Protein AF-A0A5K1AG32-F1 (afdb_monomer)

Organism: NCBI:txid210225

Mean predicted aligned error: 15.47 Å

Sequence (111 aa):
LLREERKAKRIAELLQNDEESEKLIQAAAVERSKQLNTTVQGKYSVWRREYSNPNSDSLLKLMKDQVIMAKAYASIARAKKENTLYDSLMTCIKKNRNALGEALSDAELHP

Foldseek 3Di:
DVVVVVVVVVVVVVVVVVVVVVVVVVVVVVVVVVPPPCVVVQAVDLPDPNDDDPDQQNVLVVLVVLLVVLVVVLVVCVVVVVVVSNVVSVVSNVVSCVQNPVDPGPVPGDD

pLDDT: mean 77.3, std 13.67, range [50.0, 95.06]

Radius of gyration: 23.18 Å; Cα contacts (8 Å, |Δi|>4): 51; chains: 1; bounding box: 41×28×72 Å

Secondary structure (DSSP, 8-state):
-HHHHHHHHHHHHHHHHHHHHHHHHHHHHHHHHHHS-HHHHTTT-TTSTT----SS-HHHHHHHHHHHHHHHHHHHHHHTT-HHHHHHHHHHHHHHHHHHTT-SSGGG---

Nearest PDB structures (foldseek):
  8xje-assembly3_C  TM=7.645E-01  e=2.245E+00  Campylobacter jejuni
  3nym-assembly1_B  TM=7.647E-01  e=2.559E+00  Neisseria meningitidis serogroup B
  7kae-assembly1_A  TM=7.934E-01  e=5.606E+00  Escherichia coli
  8xje-assembly1_A  TM=5.165E-01  e=3.323E+00  Campylobacter jejuni

Structure (mmCIF, N/CA/C/O backbone):
data_AF-A0A5K1AG32-F1
#
_entry.id   AF-A0A5K1AG32-F1
#
loop_
_atom_site.group_PDB
_atom_site.id
_atom_site.type_symbol
_atom_site.label_atom_id
_atom_site.label_alt_id
_atom_site.label_comp_id
_atom_site.label_asym_id
_atom_site.label_entity_id
_atom_site.label_seq_id
_atom_site.pdbx_PDB_ins_code
_atom_site.Cartn_x
_atom_site.Cartn_y
_atom_site.Cartn_z
_atom_site.occupancy
_atom_site.B_iso_or_equiv
_atom_site.auth_seq_id
_atom_site.auth_comp_id
_atom_site.auth_asym_id
_atom_site.auth_atom_id
_atom_site.pdbx_PDB_model_num
ATOM 1 N N . LEU A 1 1 ? -21.378 -0.320 47.681 1.00 66.38 1 LEU A N 1
ATOM 2 C CA . LEU A 1 1 ? -20.504 0.864 47.846 1.00 66.38 1 LEU A CA 1
ATOM 3 C C . LEU A 1 1 ? -19.015 0.487 47.789 1.00 66.38 1 LEU A C 1
ATOM 5 O O . LEU A 1 1 ? -18.450 0.558 46.708 1.00 66.38 1 LEU A O 1
ATOM 9 N N . LEU A 1 2 ? -18.398 -0.088 48.831 1.00 78.12 2 LEU A N 1
ATOM 10 C CA . LEU A 1 2 ? -16.933 -0.341 48.889 1.00 78.12 2 LEU A CA 1
ATOM 11 C C . LEU A 1 2 ? -16.326 -1.269 47.801 1.00 78.12 2 LEU A C 1
ATOM 13 O O . LEU A 1 2 ? -15.109 -1.329 47.604 1.00 78.12 2 LEU A O 1
ATOM 17 N N . ARG A 1 3 ? -17.148 -2.087 47.134 1.00 80.25 3 ARG A N 1
ATOM 18 C CA . ARG A 1 3 ? -16.704 -2.996 46.060 1.00 80.25 3 ARG A CA 1
ATOM 19 C C . ARG A 1 3 ? -16.647 -2.300 44.699 1.00 80.25 3 ARG A C 1
ATOM 21 O O . ARG A 1 3 ? -15.817 -2.674 43.878 1.00 80.25 3 ARG A O 1
ATOM 28 N N . GLU A 1 4 ? -17.505 -1.314 44.466 1.00 83.00 4 GLU A N 1
ATOM 29 C CA . GLU A 1 4 ? -17.553 -0.571 43.202 1.00 83.00 4 GLU A CA 1
ATOM 30 C C . GLU A 1 4 ? -16.439 0.467 43.133 1.00 83.00 4 GLU A C 1
ATOM 32 O O . GLU A 1 4 ? -15.749 0.544 42.125 1.00 83.00 4 GLU A O 1
ATOM 37 N N . GLU A 1 5 ? -16.144 1.139 44.245 1.00 83.50 5 GLU A N 1
ATOM 38 C CA . GLU A 1 5 ? -15.013 2.069 44.347 1.00 83.50 5 GLU A CA 1
ATOM 39 C C . GLU A 1 5 ? -13.667 1.385 44.066 1.00 83.50 5 GLU A C 1
ATOM 41 O O . GLU A 1 5 ? -12.814 1.931 43.370 1.00 83.50 5 GLU A O 1
ATOM 46 N N . ARG A 1 6 ? -13.482 0.144 44.540 1.00 85.00 6 ARG A N 1
ATOM 47 C CA . ARG A 1 6 ? -12.281 -0.653 44.233 1.00 85.00 6 ARG A CA 1
ATOM 48 C C . ARG A 1 6 ? -12.187 -1.051 42.761 1.00 85.00 6 ARG A C 1
ATOM 50 O O . ARG A 1 6 ? -11.082 -1.142 42.234 1.00 85.00 6 ARG A O 1
ATOM 57 N N . LYS A 1 7 ? -13.322 -1.296 42.100 1.00 85.31 7 LYS A N 1
ATOM 58 C CA . LYS A 1 7 ? -13.351 -1.578 40.658 1.00 85.31 7 LYS A CA 1
ATOM 59 C C . LYS A 1 7 ? -13.040 -0.319 39.851 1.00 85.31 7 LYS A C 1
ATOM 61 O O . LYS A 1 7 ? -12.220 -0.396 38.947 1.00 85.31 7 LYS A O 1
ATOM 66 N N . ALA A 1 8 ? -13.627 0.821 40.213 1.00 85.38 8 ALA A N 1
ATOM 67 C CA . ALA A 1 8 ? -13.378 2.101 39.555 1.00 85.38 8 ALA A CA 1
ATOM 68 C C . ALA A 1 8 ? -11.898 2.507 39.632 1.00 85.38 8 ALA A C 1
ATOM 70 O O . ALA A 1 8 ? -11.315 2.859 38.612 1.00 85.38 8 ALA A O 1
ATOM 71 N N . LYS A 1 9 ? -11.262 2.354 40.805 1.00 85.94 9 LYS A N 1
ATOM 72 C CA . LYS A 1 9 ? -9.821 2.613 40.972 1.00 85.94 9 LYS A CA 1
ATOM 73 C C . LYS A 1 9 ? -8.953 1.725 40.077 1.00 85.94 9 LYS A C 1
ATOM 75 O O . LYS A 1 9 ? -8.114 2.244 39.356 1.00 85.94 9 LYS A O 1
ATOM 80 N N . ARG A 1 10 ? -9.218 0.413 40.034 1.00 85.19 10 ARG A N 1
ATOM 81 C CA . ARG A 1 10 ? -8.474 -0.505 39.150 1.00 85.19 10 ARG A CA 1
ATOM 82 C C . ARG A 1 10 ? -8.638 -0.179 37.669 1.00 85.19 10 ARG A C 1
ATOM 84 O O . ARG A 1 10 ? -7.687 -0.315 36.918 1.00 85.19 10 ARG A O 1
ATOM 91 N N . ILE A 1 11 ? -9.838 0.208 37.238 1.00 85.44 11 ILE A N 1
ATOM 92 C CA . ILE A 1 11 ? -10.083 0.560 35.833 1.00 85.44 11 ILE A CA 1
ATOM 93 C C . ILE A 1 11 ? -9.319 1.837 35.465 1.00 85.44 11 ILE A C 1
ATOM 95 O O . ILE A 1 11 ? -8.712 1.882 34.401 1.00 85.44 11 ILE A O 1
ATOM 99 N N . ALA A 1 12 ? -9.300 2.836 36.351 1.00 84.56 12 ALA A N 1
ATOM 100 C CA . ALA A 1 12 ? -8.529 4.059 36.142 1.00 84.56 12 ALA A CA 1
ATOM 101 C C . ALA A 1 12 ? -7.015 3.783 36.063 1.00 84.56 12 ALA A C 1
ATOM 103 O O . ALA A 1 12 ? -6.360 4.274 35.151 1.00 84.56 12 ALA A O 1
ATOM 104 N N . GLU A 1 13 ? -6.481 2.942 36.954 1.00 82.88 13 GLU A N 1
ATOM 105 C CA . GLU A 1 13 ? -5.071 2.519 36.932 1.00 82.88 13 GLU A CA 1
ATOM 106 C C . GLU A 1 13 ? -4.710 1.762 35.641 1.00 82.88 13 GLU A C 1
ATOM 108 O O . GLU A 1 13 ? -3.657 1.995 35.053 1.00 82.88 13 GLU A O 1
ATOM 113 N N . LEU A 1 14 ? -5.592 0.874 35.166 1.00 79.38 14 LEU A N 1
ATOM 114 C CA . LEU A 1 14 ? -5.374 0.132 33.921 1.00 79.38 14 LEU A CA 1
ATOM 115 C C . LEU A 1 14 ? -5.383 1.045 32.690 1.00 79.38 14 LEU A C 1
ATOM 117 O O . LEU A 1 14 ? -4.525 0.888 31.828 1.00 79.38 14 LEU A O 1
ATOM 121 N N . LEU A 1 15 ? -6.314 2.002 32.622 1.00 81.00 15 LEU A N 1
ATOM 122 C CA . LEU A 1 15 ? -6.382 2.976 31.528 1.00 81.00 15 LEU A CA 1
ATOM 123 C C . LEU A 1 15 ? -5.153 3.890 31.498 1.00 81.00 15 LEU A C 1
ATOM 125 O O . LEU A 1 15 ? -4.628 4.167 30.424 1.00 81.00 15 LEU A O 1
ATOM 129 N N . GLN A 1 16 ? -4.671 4.320 32.666 1.00 82.31 16 GLN A N 1
ATOM 130 C CA . GLN A 1 16 ? -3.476 5.154 32.758 1.00 82.31 16 GLN A CA 1
ATOM 131 C C . GLN A 1 16 ? -2.227 4.416 32.249 1.00 82.31 16 GLN A C 1
ATOM 133 O O . GLN A 1 16 ? -1.458 4.976 31.470 1.00 82.31 16 GLN A O 1
ATOM 138 N N . ASN A 1 17 ? -2.055 3.147 32.636 1.00 77.31 17 ASN A N 1
ATOM 139 C CA . ASN A 1 17 ? -0.939 2.324 32.164 1.00 77.31 17 ASN A CA 1
ATOM 140 C C . ASN A 1 17 ? -0.980 2.101 30.643 1.00 77.31 17 ASN A C 1
ATOM 142 O O . ASN A 1 17 ? 0.066 2.090 29.994 1.00 77.31 17 ASN A O 1
ATOM 146 N N . ASP A 1 18 ? -2.174 1.922 30.076 1.00 80.62 18 ASP A N 1
ATOM 147 C CA . ASP A 1 18 ? -2.362 1.729 28.636 1.00 80.62 18 ASP A CA 1
ATOM 148 C C . ASP A 1 18 ? -1.964 2.995 27.860 1.00 80.62 18 ASP A C 1
ATOM 150 O O . ASP A 1 18 ? -1.142 2.938 26.945 1.00 80.62 18 ASP A O 1
ATOM 154 N N . GLU A 1 19 ? -2.429 4.164 28.313 1.00 86.38 19 GLU A N 1
ATOM 155 C CA . GLU A 1 19 ? -2.113 5.459 27.701 1.00 86.38 19 GLU A CA 1
ATOM 156 C C . GLU A 1 19 ? -0.610 5.795 27.773 1.00 86.38 19 GLU A C 1
ATOM 158 O O . GLU A 1 19 ? -0.028 6.320 26.819 1.00 86.38 19 GLU A O 1
ATOM 163 N N . GLU A 1 20 ? 0.052 5.479 28.889 1.00 84.62 20 GLU A N 1
ATOM 164 C CA . GLU A 1 20 ? 1.506 5.622 29.022 1.00 84.62 20 GLU A CA 1
ATOM 165 C C . GLU A 1 20 ? 2.259 4.679 28.072 1.00 84.62 20 GLU A C 1
ATOM 167 O O . GLU A 1 20 ? 3.236 5.089 27.436 1.00 84.62 20 GLU A O 1
ATOM 172 N N . SER A 1 21 ? 1.782 3.443 27.906 1.00 80.38 21 SER A N 1
ATOM 173 C CA . SER A 1 21 ? 2.386 2.469 26.994 1.00 80.38 21 SER A CA 1
ATOM 174 C C . SER A 1 21 ? 2.264 2.883 25.522 1.00 80.38 21 SER A C 1
ATOM 176 O O . SER A 1 21 ? 3.240 2.792 24.770 1.00 80.38 21 SER A O 1
ATOM 178 N N . GLU A 1 22 ? 1.117 3.433 25.113 1.00 79.12 22 GLU A N 1
ATOM 179 C CA . GLU A 1 22 ? 0.913 3.955 23.760 1.00 79.12 22 GLU A CA 1
ATOM 180 C C . GLU A 1 22 ? 1.842 5.137 23.472 1.00 79.12 22 GLU A C 1
ATOM 182 O O . GLU A 1 22 ? 2.476 5.189 22.413 1.00 79.12 22 GLU A O 1
ATOM 187 N N . LYS A 1 23 ? 1.983 6.064 24.429 1.00 88.81 23 LYS A N 1
ATOM 188 C CA . LYS A 1 23 ? 2.894 7.213 24.310 1.00 88.81 23 LYS A CA 1
ATOM 189 C C . LYS A 1 23 ? 4.346 6.768 24.146 1.00 88.81 23 LYS A C 1
ATOM 191 O O . LYS A 1 23 ? 5.059 7.332 23.315 1.00 88.81 23 LYS A O 1
ATOM 196 N N . LEU A 1 24 ? 4.777 5.739 24.877 1.00 87.81 24 LEU A N 1
ATOM 197 C CA . LEU A 1 24 ? 6.122 5.167 24.750 1.00 87.81 24 LEU A CA 1
ATOM 198 C C . LEU A 1 24 ? 6.353 4.542 23.371 1.00 87.81 24 LEU A C 1
ATOM 2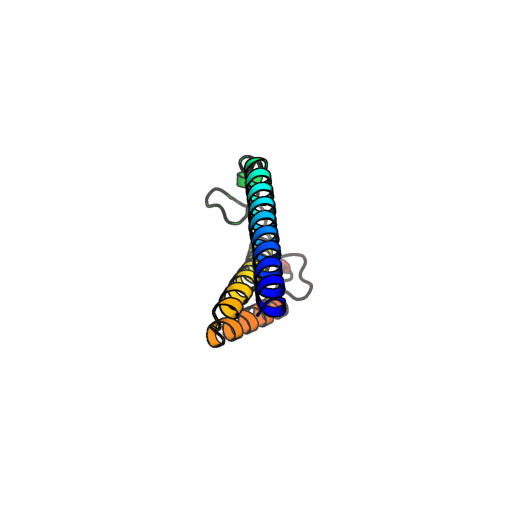00 O O . LEU A 1 24 ? 7.381 4.801 22.742 1.00 87.81 24 LEU A O 1
ATOM 204 N N . ILE A 1 25 ? 5.392 3.765 22.866 1.00 82.00 25 ILE A N 1
ATOM 205 C CA . ILE A 1 25 ? 5.474 3.150 21.533 1.00 82.00 25 ILE A CA 1
ATOM 206 C C . ILE A 1 25 ? 5.546 4.228 20.445 1.00 82.00 25 ILE A C 1
ATOM 208 O O . ILE A 1 25 ? 6.372 4.138 19.532 1.00 82.00 25 ILE A O 1
ATOM 212 N N . GLN A 1 26 ? 4.722 5.272 20.548 1.00 81.75 26 GLN A N 1
ATOM 213 C CA . GLN A 1 26 ? 4.739 6.391 19.606 1.00 81.75 26 GLN A CA 1
ATOM 214 C C . GLN A 1 26 ? 6.068 7.149 19.650 1.00 81.75 26 GLN A C 1
ATOM 216 O O . GLN A 1 26 ? 6.651 7.420 18.598 1.00 81.75 26 GLN A O 1
ATOM 221 N N . ALA A 1 27 ? 6.585 7.448 20.843 1.00 87.69 27 ALA A N 1
ATOM 222 C CA . ALA A 1 27 ? 7.870 8.120 21.007 1.00 87.69 27 ALA A CA 1
ATOM 223 C C . ALA A 1 27 ? 9.018 7.304 20.391 1.00 87.69 27 ALA A C 1
ATOM 225 O O . ALA A 1 27 ? 9.804 7.845 19.610 1.00 87.69 27 ALA A O 1
ATOM 226 N N . ALA A 1 28 ? 9.054 5.992 20.644 1.00 84.94 28 ALA A N 1
ATOM 227 C CA . ALA A 1 28 ? 10.045 5.088 20.065 1.00 84.94 28 ALA A CA 1
ATOM 228 C C . ALA A 1 28 ? 9.951 5.021 18.529 1.00 84.94 28 ALA A C 1
ATOM 230 O O . ALA A 1 28 ? 10.970 5.012 17.834 1.00 84.94 28 ALA A O 1
ATOM 231 N N . ALA A 1 29 ? 8.738 5.019 17.969 1.00 77.75 29 ALA A N 1
ATOM 232 C CA . ALA A 1 29 ? 8.531 5.047 16.521 1.00 77.75 29 ALA A CA 1
ATOM 233 C C . ALA A 1 29 ? 9.003 6.370 15.886 1.00 77.75 29 ALA A C 1
ATOM 235 O O . ALA A 1 29 ? 9.609 6.357 14.811 1.00 77.75 29 ALA A O 1
ATOM 236 N N . VAL A 1 30 ? 8.767 7.506 16.552 1.00 81.19 30 VAL A N 1
ATOM 237 C CA . VAL A 1 30 ? 9.226 8.834 16.111 1.00 81.19 30 VAL A CA 1
ATOM 238 C C . VAL A 1 30 ? 10.747 8.956 16.190 1.00 81.19 30 VAL A C 1
ATOM 240 O O . VAL A 1 30 ? 11.371 9.512 15.290 1.00 81.19 30 VAL A O 1
ATOM 243 N N . GLU A 1 31 ? 11.378 8.439 17.237 1.00 84.50 31 GLU A N 1
ATOM 244 C CA . GLU A 1 31 ? 12.837 8.467 17.353 1.00 84.50 31 GLU A CA 1
ATOM 245 C C . GLU A 1 31 ? 13.501 7.597 16.278 1.00 84.50 31 GLU A C 1
ATOM 247 O O . GLU A 1 31 ? 14.416 8.043 15.581 1.00 84.50 31 GLU A O 1
ATOM 252 N N . ARG A 1 32 ? 12.954 6.400 16.045 1.00 77.62 32 ARG A N 1
ATOM 253 C CA . ARG A 1 32 ? 13.389 5.509 14.965 1.00 77.62 32 ARG A CA 1
ATOM 254 C C . ARG A 1 32 ? 13.230 6.142 13.580 1.00 77.62 32 ARG A C 1
ATOM 256 O O . ARG A 1 32 ? 14.066 5.905 12.709 1.00 77.62 32 ARG A O 1
ATOM 263 N N . SER A 1 33 ? 12.189 6.947 13.357 1.00 71.06 33 SER A N 1
ATOM 264 C CA . SER A 1 33 ? 11.989 7.632 12.073 1.00 71.06 33 SER A CA 1
ATOM 265 C C . SER A 1 33 ? 12.976 8.782 11.854 1.00 71.06 33 SER A C 1
ATOM 267 O O . SER A 1 33 ? 13.414 8.988 10.725 1.00 71.06 33 SER A O 1
ATOM 269 N N . LYS A 1 34 ? 13.403 9.477 12.916 1.00 75.94 34 LYS A N 1
ATOM 270 C CA . LYS A 1 34 ? 14.436 10.528 12.845 1.00 75.94 34 LYS A CA 1
ATOM 271 C C . LYS A 1 34 ? 15.827 9.977 12.523 1.00 75.94 34 LYS A C 1
ATOM 273 O O . LYS A 1 34 ? 16.603 10.648 11.851 1.00 75.94 34 LYS A O 1
ATOM 278 N N . GLN A 1 35 ? 16.143 8.770 12.993 1.00 70.75 35 GLN A N 1
ATOM 279 C CA . GLN A 1 35 ? 17.435 8.107 12.754 1.00 70.75 35 GLN A CA 1
ATOM 280 C C . GLN A 1 35 ? 17.540 7.466 11.357 1.00 70.75 35 GLN A C 1
ATOM 282 O O . GLN A 1 35 ? 18.634 7.119 10.906 1.00 70.75 35 GLN A O 1
ATOM 287 N N . LEU A 1 36 ? 16.420 7.328 10.642 1.00 62.19 36 LEU A N 1
ATOM 288 C CA . LEU A 1 36 ? 16.406 6.897 9.248 1.00 62.19 36 LEU A CA 1
ATOM 289 C C . LEU A 1 36 ? 16.924 8.029 8.345 1.00 62.19 36 LEU A C 1
ATOM 291 O O . LEU A 1 36 ? 16.193 8.942 7.963 1.00 62.19 36 LEU A O 1
ATOM 295 N N . ASN A 1 37 ? 18.201 7.947 7.963 1.00 57.19 37 ASN A N 1
ATOM 296 C CA . ASN A 1 37 ? 18.812 8.819 6.956 1.00 57.19 37 ASN A CA 1
ATOM 297 C C . ASN A 1 37 ? 18.180 8.585 5.567 1.00 57.19 37 ASN A C 1
ATOM 299 O O . ASN A 1 37 ? 18.637 7.762 4.773 1.00 57.19 37 ASN A O 1
ATOM 303 N N . THR A 1 38 ? 17.1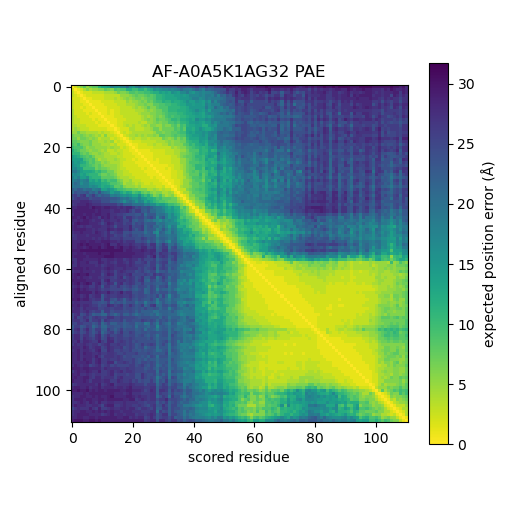27 9.338 5.249 1.00 57.41 38 THR A N 1
ATOM 304 C CA . THR A 1 38 ? 16.419 9.273 3.954 1.00 57.41 38 THR A CA 1
ATOM 305 C C . THR A 1 38 ? 17.153 9.984 2.807 1.00 57.41 38 THR A C 1
ATOM 307 O O . THR A 1 38 ? 16.757 9.856 1.648 1.00 57.41 38 THR A O 1
ATOM 310 N N . THR A 1 39 ? 18.243 10.702 3.094 1.00 57.56 39 THR A N 1
ATOM 311 C CA . THR A 1 39 ? 19.043 11.468 2.119 1.00 57.56 39 THR A CA 1
ATOM 312 C C . THR A 1 39 ? 19.775 10.582 1.110 1.00 57.56 39 THR A C 1
ATOM 314 O O . THR A 1 39 ? 19.879 10.945 -0.060 1.00 57.56 39 THR A O 1
ATOM 317 N N . VAL A 1 40 ? 20.223 9.390 1.517 1.00 53.12 40 VAL A N 1
ATOM 318 C CA . VAL A 1 40 ? 20.877 8.420 0.617 1.00 53.12 40 VAL A CA 1
ATOM 319 C C . VAL A 1 40 ? 19.844 7.547 -0.107 1.00 53.12 40 VAL A C 1
ATOM 321 O O . VAL A 1 40 ? 19.997 7.274 -1.294 1.00 53.12 40 VAL A O 1
ATOM 324 N N . GLN A 1 41 ? 18.737 7.191 0.556 1.00 51.44 41 GLN A N 1
ATOM 325 C CA . GLN A 1 41 ? 17.611 6.474 -0.063 1.00 51.44 41 GLN A CA 1
ATOM 326 C C . GLN A 1 41 ? 16.809 7.321 -1.063 1.00 51.44 41 GLN A C 1
ATOM 328 O O . GLN A 1 41 ? 16.119 6.763 -1.914 1.00 51.44 41 GLN A O 1
ATOM 333 N N . GLY A 1 42 ? 16.914 8.654 -1.013 1.00 50.56 42 GLY A N 1
ATOM 334 C CA . GLY A 1 42 ? 16.252 9.549 -1.964 1.00 50.56 42 GLY A CA 1
ATOM 335 C C . GLY A 1 42 ? 16.641 9.286 -3.421 1.00 50.56 42 GLY A C 1
ATOM 336 O O . GLY A 1 42 ? 15.791 9.410 -4.293 1.00 50.56 42 GLY A O 1
ATOM 337 N N . LYS A 1 43 ? 17.878 8.829 -3.666 1.00 50.00 43 LYS A N 1
ATOM 338 C CA . LYS A 1 43 ? 18.386 8.475 -5.004 1.00 50.00 43 LYS A CA 1
ATOM 339 C C . LYS A 1 43 ? 17.877 7.129 -5.532 1.00 50.00 43 LYS A C 1
ATOM 341 O O . LYS A 1 43 ? 17.991 6.868 -6.722 1.00 50.00 43 LYS A O 1
ATOM 346 N N . TYR A 1 44 ? 17.337 6.278 -4.661 1.00 50.84 44 TYR A N 1
ATOM 347 C CA . TYR A 1 44 ? 16.956 4.900 -4.992 1.00 50.84 44 TYR A CA 1
ATOM 348 C C . TYR A 1 44 ? 15.449 4.631 -4.845 1.00 50.84 44 TYR A C 1
ATOM 350 O O . TYR A 1 44 ? 14.994 3.517 -5.098 1.00 50.84 44 TYR A O 1
ATOM 358 N N . SER A 1 45 ? 14.665 5.641 -4.455 1.00 53.94 45 SER A N 1
ATOM 359 C CA . SER A 1 45 ? 13.203 5.564 -4.410 1.00 53.94 45 SER A CA 1
ATOM 360 C C . SER A 1 45 ? 12.613 5.848 -5.791 1.00 53.94 45 SER A C 1
ATOM 362 O O . SER A 1 45 ? 12.764 6.949 -6.312 1.00 53.94 45 SER A O 1
ATOM 364 N N . VAL A 1 46 ? 11.893 4.870 -6.349 1.00 56.66 46 VAL A N 1
ATOM 365 C CA . VAL A 1 46 ? 11.223 4.943 -7.667 1.00 56.66 46 VAL A CA 1
ATOM 366 C C . VAL A 1 46 ? 10.207 6.082 -7.755 1.00 56.66 46 VAL A C 1
ATOM 368 O O . VAL A 1 46 ? 9.887 6.566 -8.834 1.00 56.66 46 VAL A O 1
ATOM 371 N N . TRP A 1 47 ? 9.711 6.529 -6.604 1.00 57.69 47 TRP A N 1
ATOM 372 C CA . TRP A 1 47 ? 8.603 7.468 -6.486 1.00 57.69 47 TRP A CA 1
ATOM 373 C C . TRP A 1 47 ? 9.027 8.937 -6.389 1.00 57.69 47 TRP A C 1
ATOM 375 O O . TRP A 1 47 ? 8.168 9.810 -6.254 1.00 57.69 47 TRP A O 1
ATOM 385 N N . ARG A 1 48 ? 10.331 9.245 -6.410 1.00 56.59 48 ARG A N 1
ATOM 386 C CA . ARG A 1 48 ? 10.807 10.636 -6.425 1.00 56.59 48 ARG A CA 1
ATOM 387 C C . ARG A 1 48 ? 11.015 11.139 -7.844 1.00 56.59 48 ARG A C 1
ATOM 389 O O . ARG A 1 48 ? 11.519 10.429 -8.704 1.00 56.59 48 ARG A O 1
ATOM 396 N N . ARG A 1 49 ? 10.698 12.419 -8.047 1.00 53.78 49 ARG A N 1
ATOM 397 C CA . ARG A 1 49 ? 10.854 13.125 -9.327 1.00 53.78 49 ARG A CA 1
ATOM 398 C C . ARG A 1 49 ? 12.303 13.124 -9.832 1.00 53.78 49 ARG A C 1
ATOM 400 O O . ARG A 1 49 ? 12.517 13.217 -11.032 1.00 53.78 49 ARG A O 1
ATOM 407 N N . GLU A 1 50 ? 13.281 13.014 -8.931 1.00 56.66 50 GLU A N 1
ATOM 408 C CA . GLU A 1 50 ? 14.707 12.972 -9.276 1.00 56.66 50 GLU A CA 1
ATOM 409 C C . GLU A 1 50 ? 15.197 11.583 -9.741 1.00 56.66 50 GLU A C 1
ATOM 411 O O . GLU A 1 50 ? 16.351 11.450 -10.153 1.00 56.66 50 GLU A O 1
ATOM 416 N N . TYR A 1 51 ? 14.359 10.540 -9.671 1.00 58.59 51 TYR A N 1
ATOM 417 C CA . TYR A 1 51 ? 14.731 9.185 -10.078 1.00 58.59 51 TYR A CA 1
ATOM 418 C C . TYR A 1 51 ? 14.669 9.032 -11.605 1.00 58.59 51 TYR A C 1
ATOM 420 O O . TYR A 1 51 ? 13.608 8.812 -12.183 1.00 58.59 51 TYR A O 1
ATOM 428 N N . SER A 1 52 ? 15.827 9.130 -12.261 1.00 55.97 52 SER A N 1
ATOM 429 C CA . SER A 1 52 ? 16.005 8.750 -13.667 1.00 55.97 52 SER A CA 1
ATOM 430 C C . SER A 1 52 ? 16.512 7.307 -13.727 1.00 55.97 52 SER A C 1
ATOM 432 O O . SER A 1 52 ? 17.643 7.036 -13.321 1.00 55.97 52 SER A O 1
ATOM 434 N N . ASN A 1 53 ? 15.664 6.365 -14.157 1.00 56.12 53 ASN A N 1
ATOM 435 C CA . ASN A 1 53 ? 16.033 4.954 -14.302 1.00 56.12 53 ASN A CA 1
ATOM 436 C C . ASN A 1 53 ? 16.628 4.693 -15.700 1.00 56.12 53 ASN A C 1
ATOM 438 O O . ASN A 1 53 ? 15.895 4.827 -16.677 1.00 56.12 53 ASN A O 1
ATOM 442 N N . PRO A 1 54 ? 17.900 4.276 -15.820 1.00 59.94 54 PRO A N 1
ATOM 443 C CA . PRO A 1 54 ? 18.498 3.901 -17.101 1.00 59.94 54 PRO A CA 1
ATOM 444 C C . PRO A 1 54 ? 18.150 2.473 -17.576 1.00 59.94 54 PRO A C 1
ATOM 446 O O . PRO A 1 54 ? 18.572 2.098 -18.665 1.00 59.94 54 PRO A O 1
ATOM 449 N N . ASN A 1 55 ? 17.410 1.668 -16.797 1.00 56.09 55 ASN A N 1
ATOM 450 C CA . ASN A 1 55 ? 17.122 0.264 -17.130 1.00 56.09 55 ASN A CA 1
AT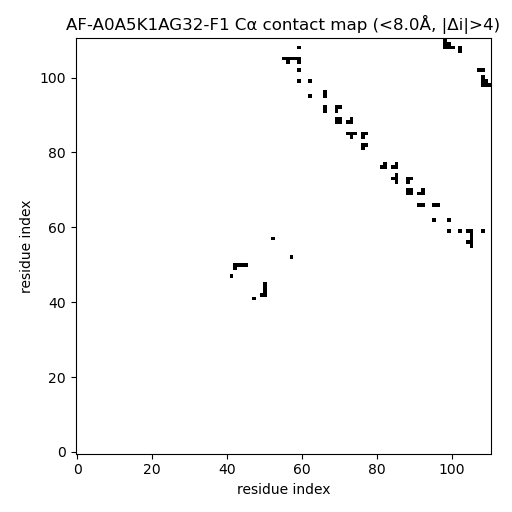OM 451 C C . ASN A 1 55 ? 15.755 0.055 -17.804 1.00 56.09 55 ASN A C 1
ATOM 453 O O . ASN A 1 55 ? 14.760 0.664 -17.408 1.00 56.09 55 ASN A O 1
ATOM 457 N N . SER A 1 56 ? 15.716 -0.890 -18.751 1.00 56.44 56 SER A N 1
ATOM 458 C CA . SER A 1 56 ? 14.553 -1.271 -19.565 1.00 56.44 56 SER A CA 1
ATOM 459 C C . SER A 1 56 ? 13.376 -1.864 -18.793 1.00 56.44 56 SER A C 1
ATOM 461 O O . SER A 1 56 ? 12.290 -1.857 -19.345 1.00 56.44 56 SER A O 1
ATOM 463 N N . ASP A 1 57 ? 13.556 -2.321 -17.547 1.00 59.78 57 ASP A N 1
ATOM 464 C CA . ASP A 1 57 ? 12.509 -2.977 -16.735 1.00 59.78 57 ASP A CA 1
ATOM 465 C C . ASP A 1 57 ? 11.625 -1.991 -15.935 1.00 59.78 57 ASP A C 1
ATOM 467 O O . ASP A 1 57 ? 11.291 -2.186 -14.758 1.00 59.78 57 ASP A O 1
ATOM 471 N N . SER A 1 58 ? 11.343 -0.837 -16.536 1.00 69.38 58 SER A N 1
ATOM 472 C CA . SER A 1 58 ? 10.654 0.279 -15.880 1.00 69.38 58 SER A CA 1
ATOM 473 C C . SER A 1 58 ? 9.160 0.014 -15.655 1.00 69.38 58 SER A C 1
ATOM 475 O O . SER A 1 58 ? 8.601 0.484 -14.659 1.00 69.38 58 SER A O 1
ATOM 477 N N . LEU A 1 59 ? 8.525 -0.774 -16.525 1.00 76.62 59 LEU A N 1
ATOM 478 C CA . LEU A 1 59 ? 7.097 -1.070 -16.496 1.00 76.62 59 LEU A CA 1
ATOM 479 C C . LEU A 1 59 ? 6.765 -2.126 -15.441 1.00 76.62 59 LEU A C 1
ATOM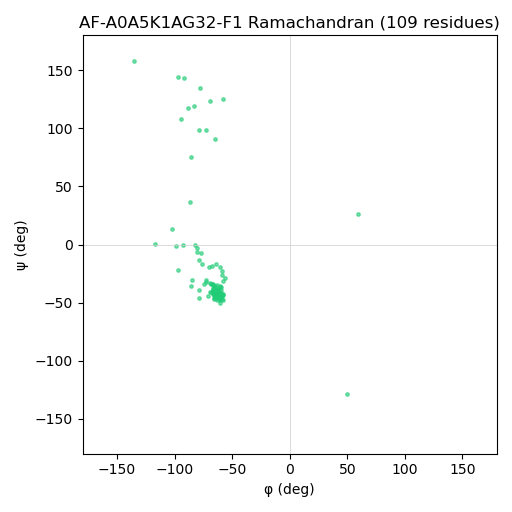 481 O O . LEU A 1 59 ? 5.862 -1.916 -14.633 1.00 76.62 59 LEU A O 1
ATOM 485 N N . LEU A 1 60 ? 7.531 -3.213 -15.368 1.00 76.38 60 LEU A N 1
ATOM 486 C CA . LEU A 1 60 ? 7.406 -4.255 -14.349 1.00 76.38 60 LEU A CA 1
ATOM 487 C C . LEU A 1 60 ? 7.585 -3.654 -12.956 1.00 76.38 60 LEU A C 1
ATOM 489 O O . LEU A 1 60 ? 6.833 -3.968 -12.028 1.00 76.38 60 LEU A O 1
ATOM 493 N N . LYS A 1 61 ? 8.567 -2.758 -12.808 1.00 78.31 61 LYS A N 1
ATOM 494 C CA . LYS A 1 61 ? 8.793 -2.027 -11.562 1.00 78.31 61 LYS A CA 1
ATOM 495 C C . LYS A 1 61 ? 7.576 -1.184 -11.201 1.00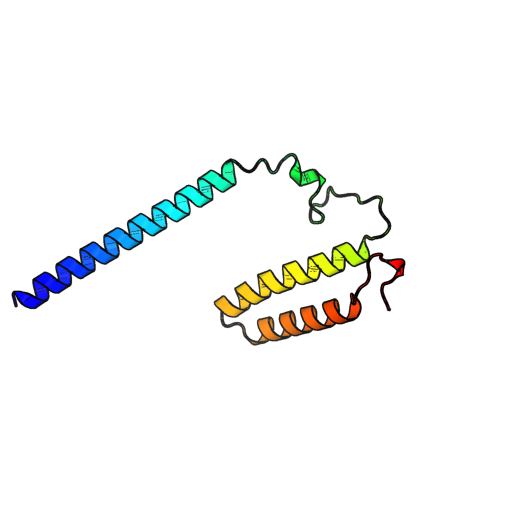 78.31 61 LYS A C 1
ATOM 497 O O . LYS A 1 61 ? 7.064 -1.348 -10.099 1.00 78.31 61 LYS A O 1
ATOM 502 N N . LEU A 1 62 ? 7.071 -0.381 -12.142 1.00 80.31 62 LEU A N 1
ATOM 503 C CA . LEU A 1 62 ? 5.884 0.458 -11.964 1.00 80.31 62 LEU A CA 1
ATOM 504 C C . LEU A 1 62 ? 4.640 -0.360 -11.587 1.00 80.31 62 LEU A C 1
ATOM 506 O O . LEU A 1 62 ? 3.894 0.027 -10.690 1.00 80.31 62 LEU A O 1
ATOM 510 N N . MET A 1 63 ? 4.414 -1.500 -12.236 1.00 82.94 63 MET A N 1
ATOM 511 C CA . MET A 1 63 ? 3.282 -2.384 -11.953 1.00 82.94 63 MET A CA 1
ATOM 512 C C . MET A 1 63 ? 3.373 -2.993 -10.544 1.00 82.94 63 MET A C 1
ATOM 514 O O . MET A 1 63 ? 2.405 -2.936 -9.779 1.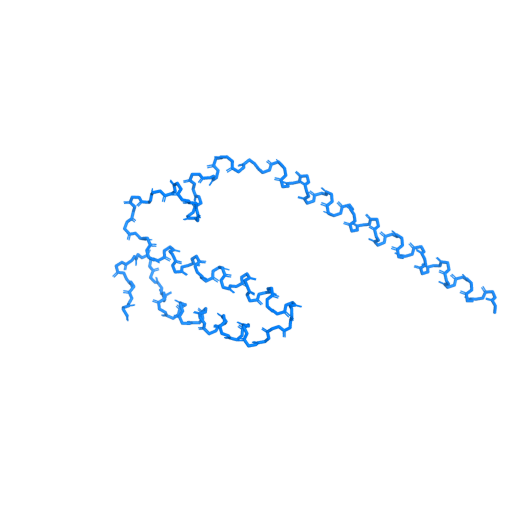00 82.94 63 MET A O 1
ATOM 518 N N . LYS A 1 64 ? 4.552 -3.491 -10.139 1.00 82.94 64 LYS A N 1
ATOM 519 C CA . LYS A 1 64 ? 4.801 -3.972 -8.762 1.00 82.94 64 LYS A CA 1
ATOM 520 C C . LYS A 1 64 ? 4.534 -2.874 -7.731 1.00 82.94 64 LYS A C 1
ATOM 522 O O . LYS A 1 64 ? 3.897 -3.108 -6.702 1.00 82.94 64 LYS A O 1
ATOM 527 N N . ASP A 1 65 ? 4.976 -1.671 -8.046 1.00 82.75 65 ASP A N 1
ATOM 528 C CA . ASP A 1 65 ? 4.815 -0.467 -7.248 1.00 82.75 65 ASP A CA 1
ATOM 529 C C . ASP A 1 65 ? 3.334 -0.064 -7.092 1.00 82.75 65 ASP A C 1
ATOM 531 O O . ASP A 1 65 ? 2.857 0.177 -5.977 1.00 82.75 65 ASP A O 1
ATOM 535 N N . GLN A 1 66 ? 2.553 -0.104 -8.173 1.00 85.88 66 GLN A N 1
ATOM 536 C CA . GLN A 1 66 ? 1.103 0.110 -8.140 1.00 85.88 66 GLN A CA 1
ATOM 537 C C . GLN A 1 66 ? 0.380 -0.910 -7.250 1.00 85.88 66 GLN A C 1
ATOM 539 O O . GLN A 1 66 ? -0.552 -0.544 -6.533 1.00 85.88 66 GLN A O 1
ATOM 544 N N . VAL A 1 67 ? 0.820 -2.174 -7.228 1.00 87.25 67 VAL A N 1
ATOM 545 C CA . VAL A 1 67 ? 0.254 -3.203 -6.337 1.00 87.25 67 VAL A CA 1
ATOM 546 C C . VAL A 1 67 ? 0.520 -2.883 -4.866 1.00 87.25 67 VAL A C 1
ATOM 548 O O . VAL A 1 67 ? -0.371 -3.065 -4.031 1.00 87.25 67 VAL A O 1
ATOM 551 N N . ILE A 1 68 ? 1.722 -2.414 -4.524 1.00 87.31 68 ILE A N 1
ATOM 552 C CA . ILE A 1 68 ? 2.066 -2.019 -3.149 1.00 87.31 68 ILE A CA 1
ATOM 553 C C . ILE A 1 68 ? 1.198 -0.834 -2.714 1.00 87.31 68 ILE A C 1
ATOM 555 O O . ILE A 1 68 ? 0.575 -0.887 -1.651 1.00 87.31 68 ILE A O 1
ATOM 559 N N . MET A 1 69 ? 1.086 0.190 -3.561 1.00 88.75 69 MET A N 1
ATOM 560 C CA . MET A 1 69 ? 0.255 1.366 -3.295 1.00 88.75 69 MET A CA 1
ATOM 561 C C . MET A 1 69 ? -1.221 0.999 -3.135 1.00 88.75 69 MET A C 1
ATOM 563 O O . MET A 1 69 ? -1.854 1.391 -2.154 1.00 88.75 69 MET A O 1
ATOM 567 N N . ALA A 1 70 ? -1.769 0.184 -4.038 1.00 91.06 70 ALA A N 1
ATOM 568 C CA . ALA A 1 70 ? -3.156 -0.258 -3.959 1.00 91.06 70 ALA A CA 1
ATOM 569 C C . ALA A 1 70 ? -3.443 -1.043 -2.668 1.00 91.06 70 ALA A C 1
ATOM 571 O O . ALA A 1 70 ? -4.506 -0.872 -2.076 1.00 91.06 70 ALA A O 1
ATOM 572 N N . LYS A 1 71 ? -2.492 -1.853 -2.176 1.00 90.94 71 LYS A N 1
ATOM 573 C CA . LYS A 1 71 ? -2.621 -2.545 -0.881 1.00 90.94 71 LYS A CA 1
ATOM 574 C C . LYS A 1 71 ? -2.634 -1.574 0.297 1.00 90.94 71 LYS A C 1
ATOM 576 O O . LYS A 1 71 ? -3.450 -1.743 1.201 1.00 90.94 71 LYS A O 1
ATOM 581 N N . ALA A 1 72 ? -1.757 -0.5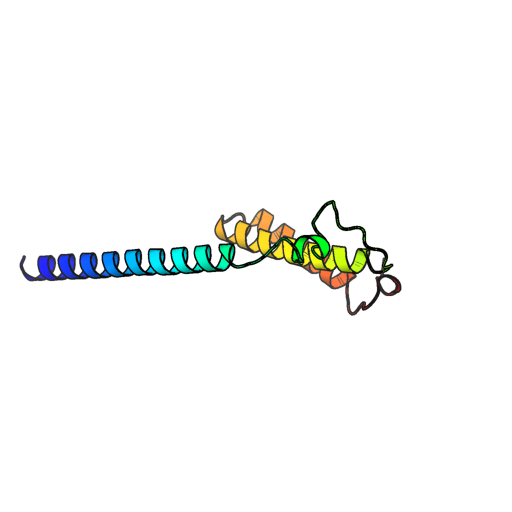70 0.292 1.00 92.06 72 ALA A N 1
ATOM 582 C CA . ALA A 1 72 ? -1.724 0.451 1.337 1.00 92.06 72 ALA A CA 1
ATOM 583 C C . ALA A 1 72 ? -3.054 1.219 1.394 1.00 92.06 72 ALA A C 1
ATOM 585 O O . ALA A 1 72 ? -3.670 1.317 2.457 1.00 92.06 72 ALA A O 1
ATOM 586 N N . TYR A 1 73 ? -3.555 1.670 0.242 1.00 93.38 73 TYR A N 1
ATOM 587 C CA . TYR A 1 73 ? -4.850 2.343 0.161 1.00 93.38 73 TYR A CA 1
ATOM 588 C C . TYR A 1 73 ? -6.023 1.428 0.505 1.00 93.38 73 TYR A C 1
ATOM 590 O O . TYR A 1 73 ? -6.951 1.884 1.164 1.00 93.38 73 TYR A O 1
ATOM 598 N N . ALA A 1 74 ? -5.982 0.142 0.149 1.00 92.56 74 ALA A N 1
ATOM 599 C CA . ALA A 1 74 ? -7.031 -0.801 0.524 1.00 92.56 74 ALA A CA 1
ATOM 600 C C . ALA A 1 74 ? -7.104 -0.969 2.050 1.00 92.56 74 ALA A C 1
ATOM 602 O O . ALA A 1 74 ? -8.194 -0.983 2.618 1.00 92.56 74 ALA A O 1
ATOM 603 N N . SER A 1 75 ? -5.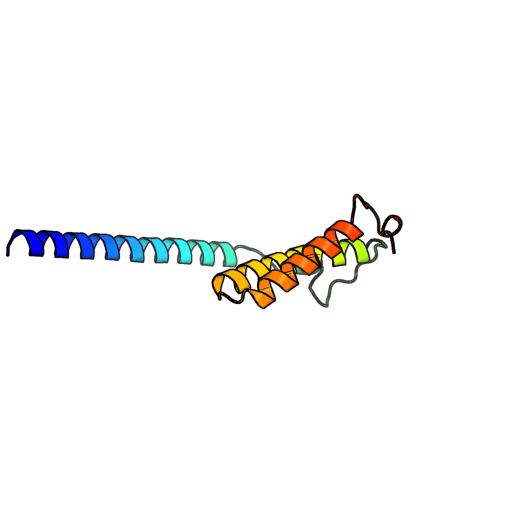962 -1.026 2.741 1.00 92.38 75 SER A N 1
ATOM 604 C CA . SER A 1 75 ? -5.929 -1.050 4.209 1.00 92.38 75 SER A CA 1
ATOM 605 C C . SER A 1 75 ? -6.553 0.210 4.819 1.00 92.38 75 SER A C 1
ATOM 607 O O . SER A 1 75 ? -7.340 0.105 5.759 1.00 92.38 75 SER A O 1
ATOM 609 N N . ILE A 1 76 ? -6.269 1.388 4.251 1.00 93.25 76 ILE A N 1
ATOM 610 C CA . ILE A 1 76 ? -6.871 2.661 4.681 1.00 93.25 76 ILE A CA 1
ATOM 611 C C . ILE A 1 76 ? -8.384 2.672 4.411 1.00 93.25 76 ILE A C 1
ATOM 613 O O . ILE A 1 76 ? -9.160 3.018 5.300 1.00 93.25 76 ILE A O 1
ATOM 617 N N . ALA A 1 77 ? -8.818 2.255 3.219 1.00 94.31 77 ALA A N 1
ATOM 618 C CA . ALA A 1 77 ? -10.229 2.183 2.838 1.00 94.31 77 ALA A CA 1
ATOM 619 C C . ALA A 1 77 ? -11.011 1.236 3.761 1.00 94.31 77 ALA A C 1
ATOM 621 O O . ALA A 1 77 ? -12.089 1.580 4.245 1.00 94.31 77 ALA A O 1
ATOM 622 N N . ARG A 1 78 ? -10.425 0.080 4.099 1.00 92.25 78 ARG A N 1
ATOM 623 C CA . ARG A 1 78 ? -11.002 -0.874 5.054 1.00 92.25 78 ARG A CA 1
ATOM 624 C C . ARG A 1 78 ? -11.143 -0.269 6.450 1.00 92.25 78 ARG A C 1
ATOM 626 O O . ARG A 1 78 ? -12.189 -0.434 7.071 1.00 92.25 78 ARG A O 1
ATOM 633 N N . ALA A 1 79 ? -10.130 0.455 6.928 1.00 93.62 79 ALA A N 1
ATOM 634 C CA . ALA A 1 79 ? -10.189 1.153 8.213 1.00 93.62 79 ALA A CA 1
ATOM 635 C C . ALA A 1 79 ? -11.279 2.242 8.234 1.00 93.62 79 ALA A C 1
ATOM 637 O O . ALA A 1 79 ? -11.953 2.423 9.246 1.00 93.62 79 ALA A O 1
ATOM 638 N N . LYS A 1 80 ? -11.503 2.915 7.100 1.00 95.06 80 LYS A N 1
ATOM 639 C CA . LYS A 1 80 ? -12.550 3.933 6.918 1.00 95.06 80 LYS A CA 1
ATOM 640 C C . LYS A 1 80 ? -13.942 3.373 6.600 1.00 95.06 80 LYS A C 1
ATOM 642 O O . LYS A 1 80 ? -14.882 4.151 6.477 1.00 95.06 80 LYS A O 1
ATOM 647 N N . LYS A 1 81 ? -14.097 2.046 6.499 1.00 94.00 81 LYS A N 1
ATOM 648 C CA . LYS A 1 81 ? -15.338 1.363 6.076 1.00 94.00 81 LYS A CA 1
ATOM 649 C C . LYS A 1 81 ? -15.813 1.764 4.667 1.00 94.00 81 LYS A C 1
ATOM 651 O O . LYS A 1 81 ? -16.994 1.647 4.346 1.00 94.00 81 LYS A O 1
ATOM 656 N N . GLU A 1 82 ? -14.893 2.194 3.805 1.00 94.00 82 GLU A N 1
ATOM 657 C CA . GLU A 1 82 ? -15.149 2.514 2.397 1.00 94.00 82 GLU A CA 1
ATOM 658 C C . GLU A 1 82 ? -15.056 1.242 1.536 1.00 94.00 82 GLU A C 1
ATOM 660 O O . GLU A 1 82 ? -14.078 0.999 0.826 1.00 94.00 82 GLU A O 1
ATOM 665 N N . ASN A 1 83 ? -16.085 0.394 1.621 1.00 92.19 83 ASN A N 1
ATOM 666 C CA . ASN A 1 83 ? -16.075 -0.940 1.006 1.00 92.19 83 ASN A CA 1
ATOM 667 C C . ASN A 1 83 ? -16.009 -0.906 -0.533 1.00 92.19 83 ASN A C 1
ATOM 669 O O . ASN A 1 83 ? -15.317 -1.718 -1.135 1.00 92.19 83 ASN A O 1
ATOM 673 N N . THR A 1 84 ? -16.655 0.068 -1.178 1.00 94.62 84 THR A N 1
ATOM 674 C CA . THR A 1 84 ? -16.637 0.207 -2.646 1.00 94.62 84 THR A CA 1
ATOM 675 C C . THR A 1 84 ? -15.236 0.515 -3.179 1.00 94.62 84 THR A C 1
ATOM 677 O O . THR A 1 84 ? -14.804 -0.045 -4.189 1.00 94.62 84 THR A O 1
ATOM 680 N N . LEU A 1 85 ? -14.500 1.384 -2.479 1.00 92.31 85 LEU A N 1
ATOM 681 C CA . LEU A 1 85 ? -13.113 1.710 -2.795 1.00 92.31 85 LEU A CA 1
ATOM 682 C C . LEU A 1 85 ? -12.192 0.520 -2.516 1.00 92.31 85 LEU A C 1
ATOM 684 O O . LEU A 1 85 ? -11.305 0.218 -3.309 1.00 92.31 85 LEU A O 1
ATOM 688 N N . TYR A 1 86 ? -12.419 -0.186 -1.412 1.00 94.88 86 TYR A N 1
ATOM 689 C CA . TYR A 1 86 ? -11.682 -1.404 -1.098 1.00 94.88 86 TYR A CA 1
ATOM 690 C C . TYR A 1 86 ? -11.825 -2.467 -2.200 1.00 94.88 86 TYR A C 1
ATOM 692 O O . TYR A 1 86 ? -10.819 -3.006 -2.669 1.00 94.88 86 TYR A O 1
ATOM 700 N N . ASP A 1 87 ? -13.048 -2.726 -2.665 1.00 93.56 87 ASP A N 1
ATOM 701 C CA . ASP A 1 87 ? -13.326 -3.733 -3.692 1.00 93.56 87 ASP A CA 1
ATOM 702 C C . ASP A 1 87 ? -12.720 -3.358 -5.052 1.00 93.56 87 ASP A C 1
ATOM 704 O O . ASP A 1 87 ? -12.168 -4.214 -5.758 1.00 93.56 87 ASP A O 1
ATOM 708 N N . SER A 1 88 ? -12.752 -2.071 -5.414 1.00 94.00 88 SER A N 1
ATOM 709 C CA . SER A 1 88 ? -12.128 -1.585 -6.649 1.00 94.00 88 SER A CA 1
ATOM 710 C C . SER A 1 88 ? -10.601 -1.720 -6.606 1.00 94.00 88 SER A C 1
ATOM 712 O O . SER A 1 88 ? -9.998 -2.215 -7.564 1.00 94.00 88 SER A O 1
ATOM 714 N N . LEU A 1 89 ? -9.975 -1.396 -5.469 1.00 93.00 89 LEU A N 1
ATOM 715 C CA . LEU A 1 89 ? -8.537 -1.565 -5.249 1.00 93.00 89 LEU A CA 1
ATOM 716 C C . LEU A 1 89 ? -8.132 -3.041 -5.274 1.00 93.00 89 LEU A C 1
ATOM 718 O O . LEU A 1 89 ? -7.143 -3.398 -5.915 1.00 93.00 89 LEU A O 1
ATOM 722 N N . MET A 1 90 ? -8.919 -3.924 -4.656 1.00 93.12 90 MET A N 1
ATOM 723 C CA . MET A 1 90 ? -8.672 -5.368 -4.695 1.00 93.12 90 MET A CA 1
ATOM 724 C C . MET A 1 90 ? -8.814 -5.949 -6.101 1.00 93.12 90 MET A C 1
ATOM 726 O O . MET A 1 90 ? -8.027 -6.813 -6.499 1.00 93.12 90 MET A O 1
ATOM 730 N N . THR A 1 91 ? -9.766 -5.449 -6.886 1.00 93.75 91 THR A N 1
ATOM 731 C CA . THR A 1 91 ? -9.915 -5.823 -8.297 1.00 93.75 91 THR A CA 1
ATOM 732 C C . THR A 1 91 ? -8.708 -5.373 -9.119 1.00 93.75 91 THR A C 1
ATOM 734 O O . THR A 1 91 ? -8.184 -6.152 -9.915 1.00 93.75 91 THR A O 1
ATOM 737 N N . CYS A 1 92 ? -8.217 -4.152 -8.892 1.00 88.19 92 CYS A N 1
ATOM 738 C CA . CYS A 1 92 ? -7.017 -3.628 -9.546 1.00 88.19 92 CYS A CA 1
ATOM 739 C C . CYS A 1 92 ? -5.773 -4.472 -9.218 1.00 88.19 92 CYS A C 1
ATOM 741 O O . CYS A 1 92 ? -5.051 -4.885 -10.124 1.00 88.19 92 CYS A O 1
ATOM 743 N N . ILE A 1 93 ? -5.581 -4.836 -7.944 1.00 89.81 93 ILE A N 1
ATOM 744 C CA . ILE A 1 93 ? -4.476 -5.704 -7.504 1.00 89.81 93 ILE A CA 1
ATOM 745 C C . ILE A 1 93 ? -4.518 -7.064 -8.206 1.00 89.81 93 ILE A C 1
ATOM 747 O O . ILE A 1 93 ? -3.477 -7.560 -8.635 1.00 89.81 93 ILE A O 1
ATOM 751 N N . LYS A 1 94 ? -5.702 -7.681 -8.323 1.00 89.56 94 LYS A N 1
ATOM 752 C CA . LYS A 1 94 ? -5.857 -8.971 -9.014 1.00 89.56 94 LYS A CA 1
ATOM 753 C C . LYS A 1 94 ? -5.510 -8.861 -10.497 1.00 89.56 94 LYS A C 1
ATOM 755 O O . LYS A 1 94 ? -4.750 -9.682 -10.991 1.00 89.56 94 LYS A O 1
ATOM 760 N N . LYS A 1 95 ? -6.015 -7.832 -11.185 1.00 87.19 95 LYS A N 1
ATOM 761 C CA . LYS A 1 95 ? -5.709 -7.589 -12.604 1.00 87.19 95 LYS A CA 1
ATOM 762 C C . LYS A 1 95 ? -4.213 -7.400 -12.831 1.00 87.19 95 LYS A C 1
ATOM 764 O O . LYS A 1 95 ? -3.649 -8.043 -13.705 1.00 87.19 95 LYS A O 1
ATOM 769 N N . ASN A 1 96 ? -3.575 -6.575 -12.006 1.00 84.00 96 ASN A N 1
ATOM 770 C CA . ASN A 1 96 ? -2.153 -6.285 -12.132 1.00 84.00 96 ASN A CA 1
ATOM 771 C C . ASN A 1 96 ? -1.293 -7.530 -11.842 1.00 84.00 96 ASN A C 1
ATOM 773 O O . ASN A 1 96 ? -0.377 -7.822 -12.595 1.00 84.00 96 ASN A O 1
ATOM 777 N N . ARG A 1 97 ? -1.654 -8.337 -10.831 1.00 82.69 97 ARG A N 1
ATOM 778 C CA . ARG A 1 97 ? -1.009 -9.638 -10.569 1.00 82.69 97 ARG A CA 1
ATOM 779 C C . ARG A 1 97 ? -1.151 -10.629 -11.720 1.00 82.69 97 ARG A C 1
ATOM 781 O O . ARG A 1 97 ? -0.180 -11.300 -12.040 1.00 82.69 97 ARG A O 1
ATOM 788 N N . ASN A 1 98 ? -2.335 -10.720 -12.321 1.00 83.56 98 ASN A N 1
ATOM 789 C CA . ASN A 1 98 ? -2.562 -11.616 -13.454 1.00 83.56 98 ASN A CA 1
ATOM 790 C C . ASN A 1 98 ? -1.762 -11.180 -14.688 1.00 83.56 98 ASN A C 1
ATOM 792 O O . ASN A 1 98 ? -1.242 -12.036 -15.390 1.00 83.56 98 ASN A O 1
ATOM 796 N N . ALA A 1 99 ? -1.645 -9.870 -14.922 1.00 78.56 99 ALA A N 1
ATOM 797 C CA . ALA A 1 99 ? -0.830 -9.319 -16.002 1.00 78.56 99 ALA A CA 1
ATOM 798 C C . ALA A 1 99 ? 0.679 -9.503 -15.756 1.00 78.56 99 ALA A C 1
ATOM 800 O O . ALA A 1 99 ? 1.431 -9.702 -16.702 1.00 78.56 99 ALA A O 1
ATOM 801 N N . LEU A 1 100 ? 1.125 -9.465 -14.493 1.00 76.25 100 LEU A N 1
ATOM 802 C CA . LEU A 1 100 ? 2.537 -9.644 -14.147 1.00 76.25 100 LEU A CA 1
ATOM 803 C C . LEU A 1 100 ? 3.008 -11.103 -14.252 1.00 76.25 100 LEU A C 1
ATOM 805 O O . LEU A 1 100 ? 4.170 -11.339 -14.564 1.00 76.25 100 LEU A O 1
ATOM 809 N N . GLY A 1 101 ? 2.140 -12.073 -13.943 1.00 75.56 101 GLY A N 1
ATOM 810 C CA . GLY A 1 101 ? 2.481 -13.499 -13.978 1.00 75.56 101 GLY A CA 1
ATOM 811 C C . GLY A 1 101 ? 3.783 -13.828 -13.231 1.00 75.56 101 GLY A C 1
ATOM 812 O O . GLY A 1 101 ? 3.959 -13.435 -12.075 1.00 75.56 101 GLY A O 1
ATOM 813 N N . GLU A 1 102 ? 4.688 -14.534 -13.913 1.00 68.94 102 GLU A N 1
ATOM 814 C CA . GLU A 1 102 ? 6.056 -14.843 -13.462 1.00 68.94 102 GLU A CA 1
ATOM 815 C C . GLU A 1 102 ? 7.124 -13.953 -14.129 1.00 68.94 102 GLU A C 1
ATOM 817 O O . GLU A 1 102 ? 8.310 -14.255 -14.027 1.00 68.94 102 GLU A O 1
ATOM 822 N N . ALA A 1 103 ? 6.731 -12.857 -14.792 1.00 67.06 103 ALA A N 1
ATOM 823 C CA . ALA A 1 103 ? 7.649 -12.025 -15.567 1.00 67.06 103 ALA A CA 1
ATOM 824 C C . ALA A 1 103 ? 8.805 -11.483 -14.704 1.00 67.06 103 ALA A C 1
ATOM 826 O O . ALA A 1 103 ? 8.610 -10.835 -13.662 1.00 67.06 103 ALA A O 1
ATOM 827 N N . LEU A 1 104 ? 10.029 -11.748 -15.155 1.00 58.25 104 LEU A N 1
ATOM 828 C CA . LEU A 1 104 ? 11.281 -11.299 -14.553 1.00 58.25 104 LEU A CA 1
ATOM 829 C C . LEU A 1 104 ? 11.824 -10.042 -15.244 1.00 58.25 104 LEU A C 1
ATOM 831 O O . LEU A 1 104 ? 12.560 -9.288 -14.606 1.00 58.25 104 LEU A O 1
ATOM 835 N N . SER A 1 105 ? 11.414 -9.786 -16.489 1.00 61.97 105 SER A N 1
ATOM 836 C CA . SER A 1 105 ? 11.764 -8.599 -17.282 1.00 61.97 105 SER A CA 1
ATOM 837 C C . SER A 1 105 ? 10.541 -8.003 -17.989 1.00 61.97 105 SER A C 1
ATOM 839 O O . SER A 1 105 ? 9.557 -8.701 -18.234 1.00 61.97 105 SER A O 1
ATOM 841 N N . ASP A 1 106 ? 10.608 -6.718 -18.358 1.00 59.44 106 ASP A N 1
ATOM 842 C CA . ASP A 1 106 ? 9.564 -6.039 -19.145 1.00 59.44 106 ASP A CA 1
ATOM 843 C C . ASP A 1 106 ? 9.269 -6.754 -20.474 1.00 59.44 106 ASP A C 1
ATOM 845 O O . ASP A 1 106 ? 8.140 -6.709 -20.954 1.00 59.44 106 ASP A O 1
ATOM 849 N N . ALA A 1 107 ? 10.257 -7.445 -21.053 1.00 67.31 107 ALA A N 1
ATOM 850 C CA . ALA A 1 107 ? 10.092 -8.203 -22.296 1.00 67.31 107 ALA A CA 1
ATOM 851 C C . ALA A 1 107 ? 9.176 -9.435 -22.153 1.00 67.31 107 ALA A C 1
ATOM 853 O O . ALA A 1 107 ? 8.693 -9.960 -23.15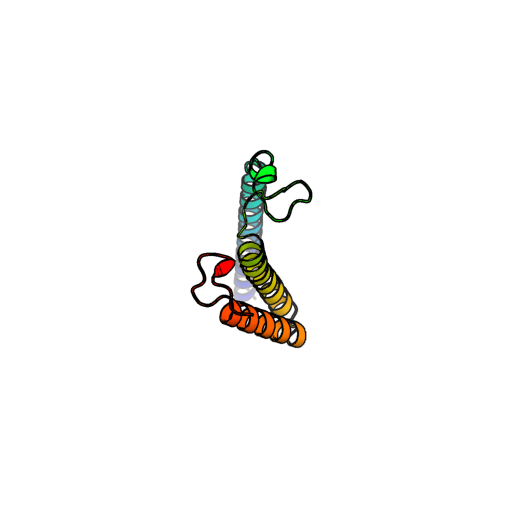4 1.00 67.31 107 ALA A O 1
ATOM 854 N N . GLU A 1 108 ? 8.945 -9.896 -20.924 1.00 63.75 108 GLU A N 1
ATOM 855 C CA . GLU A 1 108 ? 8.119 -11.065 -20.600 1.00 63.75 108 GLU A CA 1
ATOM 856 C C . GLU A 1 108 ? 6.698 -10.668 -20.166 1.00 63.75 108 GLU A C 1
ATOM 858 O O . GLU A 1 108 ? 5.869 -11.533 -19.886 1.00 63.75 108 GLU A O 1
ATOM 863 N N . LEU A 1 109 ? 6.395 -9.364 -20.105 1.00 67.75 109 LEU A N 1
ATOM 864 C CA . LEU A 1 109 ? 5.047 -8.881 -19.824 1.00 67.75 109 LEU A CA 1
ATOM 865 C C . LEU A 1 109 ? 4.128 -9.188 -21.010 1.00 67.75 109 LEU A C 1
ATOM 867 O O . LEU A 1 109 ? 4.376 -8.777 -22.144 1.00 67.75 109 LEU A O 1
ATOM 871 N N . HIS A 1 110 ? 3.040 -9.903 -20.734 1.00 62.25 110 HIS A N 1
ATOM 872 C CA . HIS A 1 110 ? 2.004 -10.153 -21.728 1.00 62.25 110 HIS A CA 1
ATOM 873 C C . HIS A 1 110 ? 1.125 -8.891 -21.883 1.00 62.25 110 HIS A C 1
ATOM 875 O O . HIS A 1 110 ? 0.755 -8.305 -20.861 1.00 62.25 110 HIS A O 1
ATOM 881 N N . PRO A 1 111 ? 0.805 -8.454 -23.118 1.00 56.59 111 PRO A N 1
ATOM 882 C CA . PRO A 1 111 ? -0.055 -7.294 -23.367 1.00 56.59 111 PRO A CA 1
ATOM 883 C C . PRO A 1 111 ? -1.512 -7.497 -22.923 1.00 56.59 111 PRO A C 1
ATOM 885 O O . PRO A 1 111 ? -2.006 -8.649 -22.957 1.00 56.59 111 PRO A O 1
#

Solvent-accessible surface area (backbone atoms only — not comparable to full-atom values): 6417 Å² total; per-residue (Å²): 111,82,69,55,56,56,48,53,51,53,52,53,54,52,50,52,54,50,55,54,49,53,52,50,52,50,49,53,53,52,53,56,55,70,70,52,72,56,79,71,50,52,71,73,35,85,87,39,93,85,46,81,77,93,60,86,46,54,61,54,51,50,53,55,48,49,40,53,52,37,50,55,50,27,54,52,25,55,75,70,67,36,59,72,60,24,53,52,32,52,51,50,42,50,53,53,51,65,48,43,66,86,49,88,46,43,90,58,50,63,132